Protein AF-A0A3A0B1K0-F1 (afdb_monomer_lite)

pLDDT: mean 90.34, std 10.0, range [43.91, 98.5]

Foldseek 3Di:
DPDQFEEEEEELDACPPPQNVVVVVVCVVRGNYHYQGDNDDDDSVVRCVVSLVVLLVVQVDDGQEYEYEAPCVVVVVSCVVRHPHYYHYHNVDDPLCVCCNVVVVDDPPDPVSVD

Structure (mmCIF, N/CA/C/O backbone):
data_AF-A0A3A0B1K0-F1
#
_entry.id   AF-A0A3A0B1K0-F1
#
loop_
_atom_site.group_PDB
_atom_site.id
_atom_site.type_symbol
_atom_site.label_atom_id
_atom_site.label_alt_id
_atom_site.label_comp_id
_atom_site.label_asym_id
_atom_site.label_entity_id
_atom_site.label_seq_id
_atom_site.pdbx_PDB_ins_code
_atom_site.Cartn_x
_atom_site.Cartn_y
_atom_site.Cartn_z
_atom_site.occupancy
_atom_site.B_iso_or_equiv
_atom_site.auth_seq_id
_atom_site.auth_comp_id
_atom_site.auth_asym_id
_atom_site.auth_atom_id
_atom_site.pdbx_PDB_model_num
ATOM 1 N N . MET A 1 1 ? -25.122 -2.251 16.031 1.00 43.91 1 MET A N 1
ATOM 2 C CA . MET A 1 1 ? -24.565 -1.064 15.346 1.00 43.91 1 MET A CA 1
ATOM 3 C C . MET A 1 1 ? -23.209 -1.468 14.798 1.00 43.91 1 MET A C 1
ATOM 5 O O . MET A 1 1 ? -22.345 -1.799 15.597 1.00 43.91 1 MET A O 1
ATOM 9 N N . ASN A 1 2 ? -23.039 -1.541 13.477 1.00 55.47 2 ASN A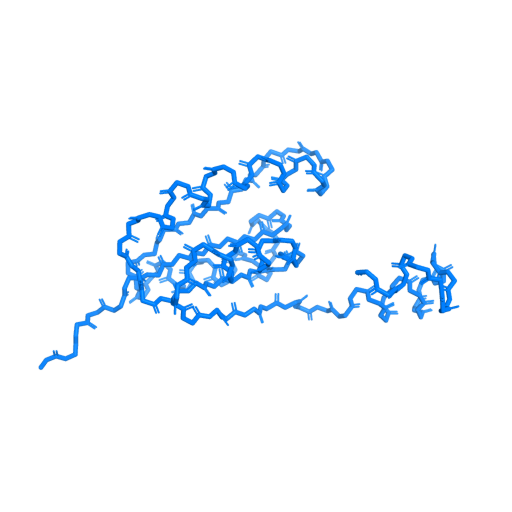 N 1
ATOM 10 C CA . ASN A 1 2 ? -21.719 -1.811 12.901 1.00 55.47 2 ASN A CA 1
ATOM 11 C C . ASN A 1 2 ? -20.862 -0.560 13.119 1.00 55.47 2 ASN A C 1
ATOM 13 O O . ASN A 1 2 ? -21.237 0.519 12.664 1.00 55.47 2 ASN A O 1
ATOM 17 N N . ALA A 1 3 ? -19.776 -0.684 13.883 1.00 85.56 3 ALA A N 1
ATOM 18 C CA . ALA A 1 3 ? -18.837 0.412 14.089 1.00 85.56 3 ALA A CA 1
ATOM 19 C C . ALA A 1 3 ? -18.241 0.849 12.739 1.00 85.56 3 ALA A C 1
ATOM 21 O O . ALA A 1 3 ? -18.016 0.015 11.860 1.00 85.56 3 ALA A O 1
ATOM 22 N N . VAL A 1 4 ? -18.005 2.153 12.563 1.00 91.50 4 VAL A N 1
ATOM 23 C CA . VAL A 1 4 ? -17.321 2.672 11.369 1.00 91.50 4 VAL A CA 1
ATOM 24 C C . VAL A 1 4 ? -15.877 2.150 11.385 1.00 91.50 4 VAL A C 1
ATOM 26 O O . VAL A 1 4 ? -15.189 2.380 12.382 1.00 91.50 4 VAL A O 1
ATOM 29 N N . PRO A 1 5 ? -15.407 1.452 10.334 1.00 95.50 5 PRO A N 1
ATOM 30 C CA . PRO A 1 5 ? -14.090 0.824 10.350 1.00 95.50 5 PRO A CA 1
ATOM 31 C C . PRO A 1 5 ? -12.964 1.862 10.263 1.00 95.50 5 PRO A C 1
ATOM 33 O O . PRO A 1 5 ? -13.025 2.793 9.458 1.00 95.50 5 PRO A O 1
ATOM 36 N N . GLN A 1 6 ? -11.910 1.667 11.057 1.00 97.00 6 GLN A N 1
ATOM 37 C CA . GLN A 1 6 ? -10.671 2.440 11.004 1.00 97.00 6 GLN A CA 1
ATOM 38 C C . GLN A 1 6 ? -9.724 1.842 9.964 1.00 97.00 6 GLN A C 1
ATOM 40 O O . GLN A 1 6 ? -9.305 0.684 10.070 1.00 97.00 6 GLN A O 1
ATOM 45 N N . LEU A 1 7 ? -9.310 2.657 8.998 1.00 98.25 7 LEU A N 1
ATOM 46 C CA . LEU A 1 7 ? -8.482 2.213 7.882 1.00 98.25 7 LEU A CA 1
ATOM 47 C C . LEU A 1 7 ? -7.037 2.703 8.005 1.00 98.25 7 LEU A C 1
ATOM 49 O O . LEU A 1 7 ? -6.756 3.779 8.537 1.00 98.25 7 LEU A O 1
ATOM 53 N N . VAL A 1 8 ? -6.104 1.930 7.453 1.00 98.50 8 VAL A N 1
ATOM 54 C CA . VAL A 1 8 ? -4.718 2.359 7.217 1.00 98.50 8 VAL A CA 1
ATOM 55 C C . VAL A 1 8 ? -4.451 2.292 5.723 1.00 98.50 8 VAL A C 1
ATOM 57 O O . VAL A 1 8 ? -4.567 1.222 5.136 1.00 98.50 8 VAL A O 1
ATOM 60 N N . PHE A 1 9 ? -4.057 3.407 5.112 1.00 98.38 9 PHE A N 1
ATOM 61 C CA . PHE A 1 9 ? -3.635 3.438 3.712 1.00 98.38 9 PHE A CA 1
ATOM 62 C C . PHE A 1 9 ? -2.130 3.691 3.607 1.00 98.38 9 PHE A C 1
ATOM 64 O O . PHE A 1 9 ? -1.594 4.592 4.253 1.00 98.38 9 PHE A O 1
ATOM 71 N N . VAL A 1 10 ? -1.440 2.920 2.768 1.00 98.06 10 VAL A N 1
ATOM 72 C CA . VAL A 1 10 ? -0.010 3.092 2.475 1.00 98.06 10 VAL A CA 1
ATOM 73 C C . VAL A 1 10 ? 0.256 2.783 1.0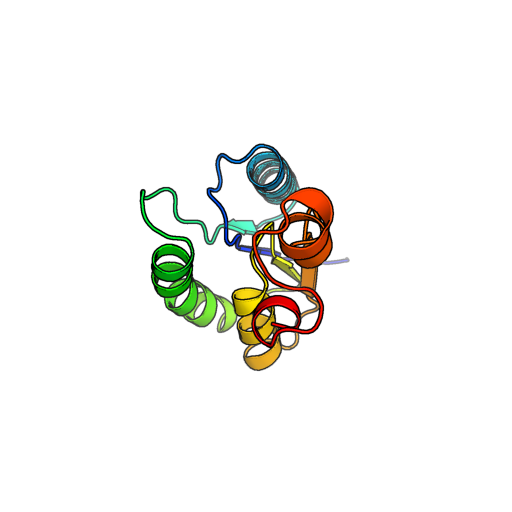01 1.00 98.06 10 VAL A C 1
ATOM 75 O O . VAL A 1 10 ? -0.307 1.839 0.458 1.00 98.06 10 VAL A O 1
ATOM 78 N N . CYS A 1 11 ? 1.116 3.542 0.322 1.00 95.38 11 CYS A N 1
ATOM 79 C CA . CYS A 1 11 ? 1.448 3.299 -1.087 1.00 95.38 11 CYS A CA 1
ATOM 80 C C . CYS A 1 11 ? 2.957 3.366 -1.343 1.00 95.38 11 CYS A C 1
ATOM 82 O O . CYS A 1 11 ? 3.674 4.131 -0.700 1.00 95.38 11 CYS A O 1
ATOM 84 N N . GLY A 1 12 ? 3.444 2.544 -2.277 1.00 89.88 12 GLY A N 1
ATOM 85 C CA . GLY A 1 12 ? 4.863 2.494 -2.640 1.00 89.88 12 GLY A CA 1
ATOM 86 C C . GLY A 1 12 ? 5.277 3.579 -3.634 1.00 89.88 12 GLY A C 1
ATOM 87 O O . GLY A 1 12 ? 6.404 4.061 -3.574 1.00 89.88 12 GLY A O 1
ATOM 88 N N . ARG A 1 13 ? 4.386 3.999 -4.539 1.00 87.62 13 ARG A N 1
ATOM 89 C CA . ARG A 1 13 ? 4.596 5.186 -5.394 1.00 87.62 13 ARG A CA 1
ATOM 90 C C . ARG A 1 13 ? 4.181 6.474 -4.696 1.00 87.62 13 ARG A C 1
ATOM 92 O O . ARG A 1 13 ? 3.638 6.463 -3.595 1.00 87.62 13 ARG A O 1
ATOM 99 N N . GLU A 1 14 ? 4.473 7.588 -5.355 1.00 89.12 14 GLU A N 1
ATOM 100 C CA . GLU A 1 14 ? 4.060 8.925 -4.952 1.00 89.12 14 GLU A CA 1
ATOM 101 C C . GLU A 1 14 ? 2.549 8.958 -4.668 1.00 89.12 14 GLU A C 1
ATOM 103 O O . GLU A 1 14 ? 1.772 8.359 -5.425 1.00 89.12 14 GLU A O 1
ATOM 108 N N . PRO A 1 15 ? 2.117 9.656 -3.605 1.00 88.75 15 PRO A N 1
ATOM 109 C CA . PRO A 1 15 ? 0.699 9.808 -3.302 1.00 88.75 15 PRO A CA 1
ATOM 110 C C . PRO A 1 15 ? -0.042 10.568 -4.400 1.00 88.75 15 PRO A C 1
ATOM 112 O O . PRO A 1 15 ? -1.207 10.279 -4.634 1.00 88.75 15 PRO A O 1
ATOM 115 N N . ASP A 1 16 ? 0.644 11.464 -5.114 1.00 89.50 16 ASP A N 1
ATOM 116 C CA . ASP A 1 16 ? 0.063 12.283 -6.185 1.00 89.50 16 ASP A CA 1
ATOM 117 C C . ASP A 1 16 ? -0.114 11.508 -7.501 1.00 89.50 16 ASP A C 1
ATOM 119 O O . ASP A 1 16 ? -0.693 12.017 -8.459 1.00 89.50 16 ASP A O 1
ATOM 123 N N . TYR A 1 17 ? 0.370 10.260 -7.572 1.00 90.12 17 TYR A N 1
ATOM 124 C CA . TYR A 1 17 ? 0.050 9.388 -8.695 1.00 90.12 17 TYR A CA 1
ATOM 125 C C . TYR A 1 17 ? -1.463 9.165 -8.729 1.00 90.12 17 TYR A C 1
ATOM 127 O O . TYR A 1 17 ? -2.030 8.736 -7.726 1.00 90.12 17 TYR A O 1
ATOM 135 N N . VAL A 1 18 ? -2.109 9.419 -9.874 1.00 91.75 18 VAL A N 1
ATOM 136 C CA . VAL A 1 18 ? -3.580 9.502 -10.002 1.00 91.75 18 VAL A CA 1
ATOM 137 C C . VAL A 1 18 ? -4.308 8.353 -9.297 1.00 91.75 18 VAL A C 1
ATOM 139 O O . VAL A 1 18 ? -5.263 8.589 -8.560 1.00 91.75 18 VAL A O 1
ATOM 142 N N . ARG A 1 19 ? -3.819 7.115 -9.449 1.00 92.69 19 ARG A N 1
ATOM 143 C CA . ARG A 1 19 ? -4.406 5.935 -8.799 1.00 92.69 19 ARG A CA 1
ATOM 144 C C . ARG A 1 19 ? -4.324 5.984 -7.267 1.00 92.69 19 ARG A C 1
ATOM 146 O O . ARG A 1 19 ? -5.323 5.737 -6.598 1.00 92.69 19 ARG A O 1
ATOM 153 N N . ASN A 1 20 ? -3.161 6.334 -6.715 1.00 94.44 20 ASN A N 1
ATOM 154 C CA . ASN A 1 20 ? -2.968 6.449 -5.267 1.00 94.44 20 ASN A CA 1
ATOM 155 C C . ASN A 1 20 ? -3.761 7.628 -4.696 1.00 94.44 20 ASN A C 1
ATOM 157 O O . ASN A 1 20 ? -4.403 7.475 -3.659 1.00 94.44 20 ASN A O 1
ATOM 161 N N . ALA A 1 21 ? -3.745 8.773 -5.384 1.00 95.00 21 ALA A N 1
ATOM 162 C CA . ALA A 1 21 ? -4.446 9.983 -4.972 1.00 95.00 21 ALA A CA 1
ATOM 163 C C . ALA A 1 21 ? -5.957 9.747 -4.885 1.00 95.00 21 ALA A C 1
ATOM 165 O O . ALA A 1 21 ? -6.585 10.123 -3.895 1.00 95.00 21 ALA A O 1
ATOM 166 N N . MET A 1 22 ? -6.526 9.083 -5.897 1.00 96.12 22 MET A N 1
ATOM 167 C CA . MET A 1 22 ? -7.938 8.713 -5.918 1.00 96.12 22 MET A CA 1
ATOM 168 C C . MET A 1 22 ? -8.292 7.843 -4.707 1.00 96.12 22 MET A C 1
ATOM 170 O O . MET A 1 22 ? -9.182 8.209 -3.946 1.00 96.12 22 MET A O 1
ATOM 174 N N . ILE A 1 23 ? -7.575 6.734 -4.490 1.00 96.19 23 ILE A N 1
ATOM 175 C CA . ILE A 1 23 ? -7.870 5.806 -3.388 1.00 96.19 23 ILE A CA 1
ATOM 176 C C . ILE A 1 23 ? -7.719 6.503 -2.035 1.00 96.19 23 ILE A C 1
ATOM 178 O O . ILE A 1 23 ? -8.632 6.448 -1.217 1.00 96.19 23 ILE A O 1
ATOM 182 N N . ALA A 1 24 ? -6.602 7.199 -1.808 1.00 96.62 24 ALA A N 1
ATOM 183 C CA . ALA A 1 24 ? -6.349 7.904 -0.555 1.00 96.62 24 ALA A CA 1
ATOM 184 C C . ALA A 1 24 ? -7.462 8.911 -0.236 1.00 96.62 24 ALA A C 1
ATOM 186 O O . ALA A 1 24 ? -7.956 8.952 0.891 1.00 96.62 24 ALA A O 1
ATOM 187 N N . ARG A 1 25 ? -7.882 9.694 -1.239 1.00 97.06 25 ARG A N 1
ATOM 188 C CA . ARG A 1 25 ? -8.944 10.692 -1.095 1.00 97.06 25 ARG A CA 1
ATOM 189 C C . ARG A 1 25 ? -10.290 10.041 -0.802 1.00 97.06 25 ARG A C 1
ATOM 191 O O . ARG A 1 25 ? -10.948 10.457 0.144 1.00 97.06 25 ARG A O 1
ATOM 198 N N . THR A 1 26 ? -10.682 9.023 -1.565 1.00 97.12 26 THR A N 1
ATOM 199 C CA . THR A 1 26 ? -11.959 8.327 -1.360 1.00 97.12 26 THR A CA 1
ATOM 200 C C . THR A 1 26 ? -12.024 7.686 0.025 1.00 97.12 26 THR A C 1
ATOM 202 O O . THR A 1 26 ? -13.011 7.863 0.731 1.00 97.12 26 THR A O 1
ATOM 205 N N . LEU A 1 27 ? -10.965 7.000 0.465 1.00 97.06 27 LEU A N 1
ATOM 206 C CA . LEU A 1 27 ? -10.941 6.392 1.797 1.00 97.06 27 LEU A CA 1
ATOM 207 C C . LEU A 1 27 ? -11.049 7.447 2.899 1.00 97.06 27 LEU A C 1
ATOM 209 O O . LEU A 1 27 ? -11.910 7.325 3.763 1.00 97.06 27 LEU A O 1
ATOM 213 N N . ALA A 1 28 ? -10.245 8.513 2.834 1.00 96.81 28 ALA A N 1
ATOM 214 C CA . ALA A 1 28 ? -10.261 9.578 3.835 1.00 96.81 28 ALA A CA 1
ATOM 215 C C . ALA A 1 28 ? -11.586 10.365 3.881 1.00 96.81 28 ALA A C 1
ATOM 217 O O . ALA A 1 28 ? -11.917 10.936 4.916 1.00 96.81 28 ALA A O 1
ATOM 218 N N . GLN A 1 29 ? -12.340 10.408 2.777 1.00 97.44 29 GLN A N 1
ATOM 219 C CA . GLN A 1 29 ? -13.651 11.061 2.717 1.00 97.44 29 GLN A CA 1
ATOM 220 C C . GLN A 1 29 ? -14.771 10.236 3.362 1.00 97.44 29 GLN A C 1
ATOM 222 O O . GLN A 1 29 ? -15.721 10.820 3.878 1.00 97.44 29 GLN A O 1
ATOM 227 N N . HIS A 1 30 ? -14.682 8.904 3.325 1.00 96.94 30 HIS A N 1
ATOM 228 C CA . HIS A 1 30 ? -15.767 8.018 3.764 1.00 96.94 30 HIS A CA 1
ATOM 229 C C . HIS A 1 30 ? -15.472 7.269 5.067 1.00 96.94 30 HIS A C 1
ATOM 231 O O . HIS A 1 30 ? -16.403 6.823 5.735 1.00 96.94 30 HIS A O 1
ATOM 237 N N . TYR A 1 31 ? -14.199 7.144 5.442 1.00 97.38 31 TYR A N 1
ATOM 238 C CA . TYR A 1 31 ? -13.761 6.390 6.609 1.00 97.38 31 TYR A CA 1
ATOM 239 C C . TYR A 1 31 ? -12.631 7.118 7.339 1.00 97.38 31 TYR A C 1
ATOM 241 O O . TYR A 1 31 ? -11.759 7.718 6.697 1.00 97.38 31 TYR A O 1
ATOM 249 N N . PRO A 1 32 ? -12.565 7.021 8.676 1.00 97.12 32 PRO A N 1
ATOM 250 C CA . PRO A 1 32 ? -11.405 7.493 9.405 1.00 97.12 32 PRO A CA 1
ATOM 251 C C . PRO A 1 32 ? -10.181 6.662 8.985 1.00 97.12 32 PRO A C 1
ATOM 253 O O . PRO A 1 32 ? -10.083 5.457 9.221 1.00 97.12 32 PRO A O 1
ATOM 256 N N . THR A 1 33 ? -9.269 7.327 8.275 1.00 98.25 33 THR A N 1
ATOM 257 C CA . THR A 1 33 ? -8.174 6.687 7.542 1.00 98.25 33 THR A CA 1
ATOM 258 C C . THR A 1 33 ? -6.843 7.327 7.910 1.00 98.25 33 THR A C 1
ATOM 260 O O . THR A 1 33 ? -6.642 8.526 7.729 1.00 98.25 33 THR A O 1
ATOM 263 N N . ASP A 1 34 ? -5.893 6.515 8.365 1.00 98.12 34 ASP A N 1
ATOM 264 C CA . ASP A 1 34 ? -4.513 6.941 8.569 1.00 98.12 34 ASP A CA 1
ATOM 265 C C . ASP A 1 34 ? -3.719 6.829 7.263 1.00 98.12 34 ASP A C 1
ATOM 267 O O . ASP A 1 34 ? -3.420 5.730 6.787 1.00 98.12 34 ASP A O 1
ATOM 271 N N . LEU A 1 35 ? -3.355 7.978 6.688 1.00 97.94 35 LEU A N 1
ATOM 272 C CA . LEU A 1 35 ? -2.581 8.058 5.449 1.00 97.94 35 LEU A CA 1
ATOM 273 C C . LEU A 1 35 ? -1.073 7.999 5.736 1.00 97.94 35 LEU A C 1
ATOM 275 O O . LEU A 1 35 ? -0.454 8.957 6.207 1.00 97.94 35 LEU A O 1
ATOM 279 N N . ILE A 1 36 ? -0.446 6.874 5.403 1.00 97.62 36 ILE A N 1
ATOM 280 C CA . ILE A 1 36 ? 0.999 6.667 5.505 1.00 97.62 36 ILE A CA 1
ATOM 281 C C . ILE A 1 36 ? 1.608 6.835 4.117 1.00 97.62 36 ILE A C 1
ATOM 283 O O . ILE A 1 36 ? 1.875 5.875 3.399 1.00 97.62 36 ILE A O 1
ATOM 287 N N . VAL A 1 37 ? 1.829 8.089 3.736 1.00 95.94 37 VAL A N 1
ATOM 288 C CA . VAL A 1 37 ? 2.383 8.451 2.428 1.00 95.94 37 VAL A CA 1
ATOM 289 C C . VAL A 1 37 ? 3.685 9.233 2.569 1.00 95.94 37 VAL A C 1
ATOM 291 O O . VAL A 1 37 ? 3.974 9.834 3.610 1.00 95.94 37 VAL A O 1
ATOM 294 N N . ASP A 1 38 ? 4.499 9.214 1.522 1.00 94.25 38 ASP A N 1
ATOM 295 C CA . ASP A 1 38 ? 5.715 10.012 1.410 1.00 94.25 38 ASP A CA 1
ATOM 296 C C . ASP A 1 38 ? 5.681 10.711 0.053 1.00 94.25 38 ASP A C 1
ATOM 298 O O . ASP A 1 38 ? 5.586 10.020 -0.955 1.00 94.25 38 ASP A O 1
ATOM 302 N N . SER A 1 39 ? 5.754 12.043 0.020 1.00 91.56 39 SER A N 1
ATOM 303 C CA . SER A 1 39 ? 5.789 12.845 -1.219 1.00 91.56 39 SER A CA 1
ATOM 304 C C . SER A 1 39 ? 7.205 13.290 -1.597 1.00 91.56 39 SER A C 1
ATOM 306 O O . SER A 1 39 ? 7.407 13.943 -2.617 1.00 91.56 39 SER A O 1
ATOM 308 N N . ARG A 1 40 ? 8.224 12.941 -0.800 1.00 90.62 40 ARG A N 1
ATOM 309 C CA . ARG A 1 40 ? 9.611 13.329 -1.087 1.00 90.62 40 ARG A CA 1
ATOM 310 C C . ARG A 1 40 ? 10.092 12.674 -2.381 1.00 90.62 40 ARG A C 1
ATOM 312 O O . ARG A 1 40 ? 9.703 11.550 -2.707 1.00 90.62 40 ARG A O 1
ATOM 319 N N . ARG A 1 41 ? 10.979 13.363 -3.100 1.00 85.75 41 ARG A N 1
ATOM 320 C CA . ARG A 1 41 ? 11.701 12.790 -4.244 1.00 85.75 41 ARG A CA 1
ATOM 321 C C . ARG A 1 41 ? 12.680 11.711 -3.761 1.00 85.75 41 ARG A C 1
ATOM 323 O O . ARG A 1 41 ? 13.180 11.772 -2.633 1.00 85.75 41 ARG A O 1
ATOM 330 N N . GLY A 1 42 ? 12.938 10.722 -4.610 1.00 85.88 42 GLY A N 1
ATOM 331 C CA . GLY A 1 42 ? 13.865 9.627 -4.329 1.00 85.88 42 GLY A CA 1
ATOM 332 C C . GLY A 1 42 ? 13.496 8.344 -5.068 1.00 85.88 42 GLY A C 1
ATOM 333 O O . GLY A 1 42 ? 12.457 8.271 -5.721 1.00 85.88 42 GLY A O 1
ATOM 334 N N . SER A 1 43 ? 14.354 7.331 -4.950 1.00 90.19 43 SER A N 1
ATOM 335 C CA . SER A 1 43 ? 14.075 5.996 -5.479 1.00 90.19 43 SER A CA 1
ATOM 336 C C . SER A 1 43 ? 12.942 5.310 -4.707 1.00 90.19 43 SER A C 1
ATOM 338 O O . SER A 1 43 ? 12.680 5.627 -3.541 1.00 90.19 43 SER A O 1
ATOM 340 N N . LEU A 1 44 ? 12.298 4.324 -5.344 1.00 89.12 44 LEU A N 1
ATOM 341 C CA . LEU A 1 44 ? 11.271 3.489 -4.711 1.00 89.12 44 LEU A CA 1
ATOM 342 C C . LEU A 1 44 ? 11.790 2.867 -3.406 1.00 89.12 44 LEU A C 1
ATOM 344 O O . LEU A 1 44 ? 11.129 2.959 -2.376 1.00 89.12 44 LEU A O 1
ATOM 348 N N . SER A 1 45 ? 13.009 2.326 -3.415 1.00 91.19 45 SER A N 1
ATOM 349 C CA . SER A 1 45 ? 13.635 1.702 -2.245 1.00 91.19 45 SER A CA 1
ATOM 350 C C . SER A 1 45 ? 13.782 2.674 -1.072 1.00 91.19 45 SER A C 1
ATOM 352 O O . SER A 1 45 ? 13.458 2.331 0.064 1.00 91.19 45 SER A O 1
ATOM 354 N N . LEU A 1 46 ? 14.207 3.915 -1.337 1.00 93.06 46 LEU A N 1
ATOM 355 C CA . LEU A 1 46 ? 14.346 4.938 -0.300 1.00 93.06 46 LEU A CA 1
ATOM 356 C C . LEU A 1 46 ? 12.985 5.360 0.264 1.00 93.06 46 LEU A C 1
ATOM 358 O O . LEU A 1 46 ? 12.852 5.587 1.469 1.00 93.06 46 LEU A O 1
ATOM 362 N N . ARG A 1 47 ? 11.962 5.442 -0.593 1.00 93.62 47 ARG A N 1
ATOM 363 C CA . ARG A 1 47 ? 10.589 5.724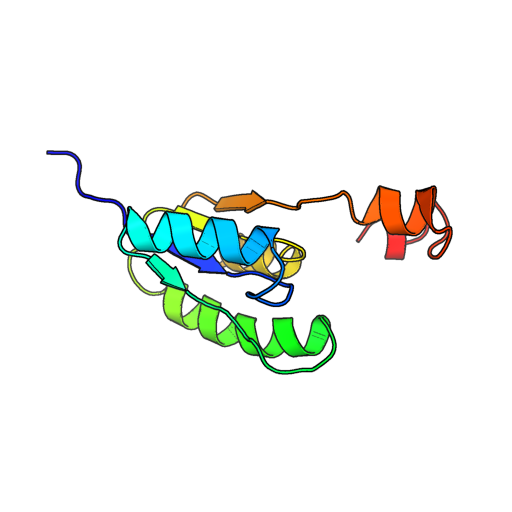 -0.163 1.00 93.62 47 ARG A CA 1
ATOM 364 C C . ARG A 1 47 ? 10.064 4.607 0.739 1.00 93.62 47 ARG A C 1
ATOM 366 O O . ARG A 1 47 ? 9.591 4.885 1.838 1.00 93.62 47 ARG A O 1
ATOM 373 N N . LEU A 1 48 ? 10.228 3.350 0.331 1.00 94.69 48 LEU A N 1
ATOM 374 C CA . LEU A 1 48 ? 9.840 2.182 1.123 1.00 94.69 48 LEU A CA 1
ATOM 375 C C . LEU A 1 48 ? 10.556 2.145 2.480 1.00 94.69 48 LEU A C 1
ATOM 377 O O . LEU A 1 48 ? 9.902 1.943 3.502 1.00 94.69 48 LEU A O 1
ATOM 381 N N . ALA A 1 49 ? 11.860 2.436 2.517 1.00 94.94 49 ALA A N 1
ATOM 382 C CA . ALA A 1 49 ? 12.634 2.503 3.758 1.00 94.94 49 ALA A CA 1
ATOM 383 C C . ALA A 1 49 ? 12.105 3.571 4.734 1.00 94.94 49 ALA A C 1
ATOM 385 O O . ALA A 1 49 ? 12.121 3.374 5.947 1.00 94.94 49 ALA A O 1
ATOM 386 N N . ARG A 1 50 ? 11.588 4.694 4.222 1.00 95.81 50 ARG A N 1
ATOM 387 C CA . ARG A 1 50 ? 10.974 5.761 5.033 1.00 95.81 50 ARG A CA 1
ATOM 388 C C . ARG A 1 50 ? 9.550 5.424 5.479 1.00 95.81 50 ARG A C 1
ATOM 390 O O . ARG A 1 50 ? 9.130 5.850 6.558 1.00 95.81 50 ARG A O 1
ATOM 397 N N . LEU A 1 51 ? 8.801 4.688 4.660 1.00 96.94 51 LEU A N 1
ATOM 398 C CA . LEU A 1 51 ? 7.424 4.279 4.945 1.00 96.94 51 LEU A CA 1
ATOM 399 C C . LEU A 1 51 ? 7.357 3.130 5.953 1.00 96.94 51 LEU A C 1
ATOM 401 O O . LEU A 1 51 ? 6.537 3.183 6.867 1.00 96.94 51 LEU A O 1
ATOM 405 N N . ALA A 1 52 ? 8.244 2.140 5.844 1.00 97.19 52 ALA A N 1
ATOM 406 C CA . ALA A 1 52 ? 8.267 0.954 6.699 1.00 97.19 52 ALA A CA 1
ATOM 407 C C . ALA A 1 52 ? 8.191 1.264 8.212 1.00 97.19 52 ALA A C 1
ATOM 409 O O . ALA A 1 52 ? 7.266 0.778 8.864 1.00 97.19 52 ALA A O 1
ATOM 410 N N . PRO A 1 53 ? 9.047 2.120 8.810 1.00 97.81 53 PRO A N 1
ATOM 411 C CA . PRO A 1 53 ? 8.972 2.405 10.245 1.00 97.81 53 PRO A CA 1
ATOM 412 C C . PRO A 1 53 ? 7.726 3.208 10.644 1.00 97.81 53 PRO A C 1
ATOM 414 O O . PRO A 1 53 ? 7.341 3.199 11.815 1.00 97.81 53 PRO A O 1
ATOM 417 N N . ARG A 1 54 ? 7.094 3.937 9.714 1.00 97.94 54 ARG A N 1
ATOM 418 C CA . ARG A 1 54 ? 5.826 4.645 9.964 1.00 97.94 54 ARG A CA 1
ATOM 419 C C . ARG A 1 54 ? 4.659 3.661 9.951 1.00 97.94 54 ARG A C 1
ATOM 421 O O . ARG A 1 54 ? 3.847 3.692 10.872 1.00 97.94 54 ARG A O 1
ATOM 428 N N . LEU A 1 55 ? 4.645 2.747 8.979 1.00 98.00 55 LEU A N 1
ATOM 429 C CA . LEU A 1 55 ? 3.691 1.645 8.902 1.00 98.00 55 LEU A CA 1
ATOM 430 C C . LEU A 1 55 ? 3.763 0.778 10.160 1.00 98.00 55 LEU A C 1
ATOM 432 O O . LEU A 1 55 ? 2.768 0.659 10.863 1.00 98.00 55 LEU A O 1
ATOM 436 N N . LEU A 1 56 ? 4.947 0.278 10.522 1.00 97.81 56 LEU A N 1
ATOM 437 C CA . LEU A 1 56 ? 5.130 -0.560 11.712 1.00 97.81 56 LEU A CA 1
ATOM 438 C C . LEU A 1 56 ? 4.647 0.118 12.998 1.00 97.81 56 LEU A C 1
ATOM 440 O O . LEU A 1 56 ? 4.020 -0.522 13.837 1.00 97.81 56 LEU A O 1
ATOM 444 N N . ARG A 1 57 ? 4.904 1.423 13.154 1.00 97.75 57 ARG A N 1
ATOM 445 C CA . ARG A 1 57 ? 4.392 2.186 14.299 1.00 97.75 57 ARG A CA 1
ATOM 446 C C . ARG A 1 57 ? 2.869 2.270 14.295 1.00 97.75 57 ARG A C 1
ATOM 448 O O . ARG A 1 57 ? 2.268 2.131 15.356 1.00 97.75 57 ARG A O 1
ATOM 455 N N . ARG A 1 58 ? 2.243 2.472 13.133 1.00 97.50 58 ARG A N 1
ATOM 456 C CA . ARG A 1 58 ? 0.783 2.578 13.039 1.00 97.50 58 ARG A CA 1
ATOM 457 C C . ARG A 1 58 ? 0.074 1.238 13.227 1.00 97.50 58 ARG A C 1
ATOM 459 O O . ARG A 1 58 ? -0.978 1.222 13.863 1.00 97.50 58 ARG A O 1
ATOM 466 N N . LEU A 1 59 ? 0.647 0.132 12.752 1.00 96.75 59 LEU A N 1
ATOM 467 C CA . LEU A 1 59 ? 0.060 -1.210 12.887 1.00 96.75 59 LEU A CA 1
ATOM 468 C C . LEU A 1 59 ? -0.065 -1.680 14.346 1.00 96.75 59 LEU A C 1
ATOM 470 O O . LEU A 1 59 ? -0.845 -2.578 14.631 1.00 96.75 59 LEU A O 1
ATOM 474 N N . ARG A 1 60 ? 0.649 -1.047 15.287 1.00 96.38 60 ARG A N 1
ATOM 475 C CA . ARG A 1 60 ? 0.509 -1.311 16.732 1.00 96.38 60 ARG A CA 1
ATOM 476 C C . ARG A 1 60 ? -0.793 -0.786 17.340 1.00 96.38 60 ARG A C 1
ATOM 478 O O . ARG A 1 60 ? -1.111 -1.135 18.470 1.00 96.38 60 ARG A O 1
ATOM 485 N N . ARG A 1 61 ? -1.515 0.091 16.639 1.00 95.81 61 ARG A N 1
ATOM 486 C CA . ARG A 1 61 ? -2.805 0.645 17.079 1.00 95.81 61 ARG A CA 1
ATOM 487 C C . ARG A 1 61 ? -3.936 -0.107 16.379 1.00 95.81 61 ARG A C 1
ATOM 489 O O . ARG A 1 61 ? -3.730 -0.585 15.266 1.00 95.81 61 ARG A O 1
ATOM 496 N N . ALA A 1 62 ? -5.124 -0.160 16.978 1.00 94.75 62 ALA A N 1
ATOM 497 C CA . ALA A 1 62 ? -6.292 -0.803 16.372 1.00 94.75 62 ALA A CA 1
ATOM 498 C C . ALA A 1 62 ? -6.597 -0.254 14.961 1.00 94.75 62 ALA A C 1
ATOM 500 O O . ALA A 1 62 ? -6.374 0.929 14.667 1.00 94.75 62 ALA A O 1
ATOM 501 N N . HIS A 1 63 ? -7.009 -1.151 14.074 1.00 96.94 63 HIS A N 1
ATOM 502 C CA . HIS A 1 63 ? -7.431 -0.884 12.702 1.00 96.94 63 HIS A CA 1
ATOM 503 C C . HIS A 1 63 ? -8.141 -2.127 12.161 1.00 96.94 63 HIS A C 1
ATOM 505 O O . HIS A 1 63 ? -7.808 -3.246 12.553 1.00 96.94 63 HIS A O 1
ATOM 511 N N . ASP A 1 64 ? -9.079 -1.918 11.248 1.00 97.44 64 ASP A N 1
ATOM 512 C CA . ASP A 1 64 ? -9.960 -2.969 10.737 1.00 97.44 64 ASP A CA 1
ATOM 513 C C . ASP A 1 64 ? -9.545 -3.446 9.342 1.00 97.44 64 ASP A C 1
ATOM 515 O O . ASP A 1 64 ? -9.824 -4.580 8.962 1.00 97.44 64 ASP A O 1
ATOM 519 N N . LEU A 1 65 ? -8.847 -2.601 8.577 1.00 97.81 65 LEU A N 1
ATOM 520 C CA . LEU A 1 65 ? -8.390 -2.914 7.224 1.00 97.81 65 LEU A CA 1
ATOM 521 C C . LEU A 1 65 ? -7.131 -2.117 6.873 1.00 97.81 65 LEU A C 1
ATOM 523 O O . LEU A 1 65 ? -6.996 -0.934 7.202 1.00 97.81 65 LEU A O 1
ATOM 527 N N . ILE A 1 66 ? -6.219 -2.773 6.157 1.00 98.50 66 ILE A N 1
ATOM 528 C CA . ILE A 1 66 ? -5.034 -2.148 5.572 1.00 98.50 66 ILE A CA 1
ATOM 529 C C . ILE A 1 66 ? -5.212 -2.114 4.059 1.00 98.50 66 ILE A C 1
ATOM 531 O O . ILE A 1 66 ? -5.347 -3.157 3.424 1.00 98.50 66 ILE A O 1
ATOM 535 N N . VAL A 1 67 ? -5.170 -0.925 3.472 1.00 98.25 67 VAL A N 1
ATOM 536 C CA . VAL A 1 67 ? -5.190 -0.733 2.024 1.00 98.25 67 VAL A CA 1
ATOM 537 C C . VAL A 1 67 ? -3.785 -0.376 1.555 1.00 98.25 67 VAL A C 1
ATOM 539 O O . VAL A 1 67 ? -3.191 0.609 1.997 1.00 98.25 67 VAL A O 1
ATOM 542 N N . VAL A 1 68 ? -3.242 -1.190 0.657 1.00 98.06 68 VAL A N 1
ATOM 543 C CA . VAL A 1 68 ? -1.907 -1.009 0.097 1.00 98.06 68 VAL A CA 1
ATOM 544 C C . VAL A 1 68 ? -2.033 -0.631 -1.375 1.00 98.06 68 VAL A C 1
ATOM 546 O O . VAL A 1 68 ? -2.539 -1.411 -2.175 1.00 98.06 68 VAL A O 1
ATOM 549 N N . GLY A 1 69 ? -1.590 0.573 -1.725 1.00 95.19 69 GLY A N 1
ATOM 550 C CA . GLY A 1 69 ? -1.625 1.093 -3.092 1.00 95.19 69 GLY A CA 1
ATOM 551 C C . GLY A 1 69 ? -0.432 0.668 -3.952 1.00 95.19 69 GLY A C 1
ATOM 552 O O . GLY A 1 69 ? 0.426 -0.128 -3.551 1.00 95.19 69 GLY A O 1
ATOM 553 N N . PHE A 1 70 ? -0.340 1.282 -5.131 1.00 93.75 70 PHE A N 1
ATOM 554 C CA . PHE A 1 70 ? 0.581 0.902 -6.199 1.00 93.75 70 PHE A CA 1
ATOM 555 C C . PHE A 1 70 ? 2.053 0.811 -5.747 1.00 93.75 70 PHE A C 1
ATOM 557 O O . PHE A 1 70 ? 2.548 1.669 -5.004 1.00 93.75 70 PHE A O 1
ATOM 564 N N . TYR A 1 71 ? 2.755 -0.231 -6.221 1.00 89.75 71 TYR A N 1
ATOM 565 C CA . TYR A 1 71 ? 4.128 -0.624 -5.851 1.00 89.75 71 TYR A CA 1
ATOM 566 C C . TYR A 1 71 ? 4.349 -0.878 -4.350 1.00 89.75 71 TYR A C 1
ATOM 568 O O . TYR A 1 71 ? 5.472 -0.815 -3.850 1.00 89.75 71 TYR A O 1
ATOM 576 N N . GLY A 1 72 ? 3.293 -1.198 -3.608 1.00 91.25 72 GLY A N 1
ATOM 577 C CA . GLY A 1 72 ? 3.385 -1.513 -2.187 1.00 91.25 72 GLY A CA 1
ATOM 578 C C . GLY A 1 72 ? 3.794 -2.951 -1.844 1.00 91.25 72 GLY A C 1
ATOM 579 O O . GLY A 1 72 ? 3.661 -3.312 -0.682 1.00 91.25 72 GLY A O 1
ATOM 580 N N . HIS A 1 73 ? 4.292 -3.779 -2.776 1.00 93.00 73 HIS A N 1
ATOM 581 C CA . HIS A 1 73 ? 4.565 -5.210 -2.521 1.00 93.00 73 HIS A CA 1
ATOM 582 C C . HIS A 1 73 ? 5.379 -5.479 -1.234 1.00 93.00 73 HIS A C 1
ATOM 584 O O . HIS A 1 73 ? 4.917 -6.260 -0.399 1.00 93.00 73 HIS A O 1
ATOM 590 N N . PRO A 1 74 ? 6.509 -4.789 -0.955 1.00 94.44 74 PRO A N 1
ATOM 591 C CA . PRO A 1 74 ? 7.238 -5.010 0.300 1.00 94.44 74 PRO A CA 1
ATOM 592 C C . PRO A 1 74 ? 6.447 -4.572 1.543 1.00 94.44 74 PRO A C 1
ATOM 594 O O . PRO A 1 74 ? 6.599 -5.142 2.623 1.00 94.44 74 PRO A O 1
ATOM 597 N N . LEU A 1 75 ? 5.566 -3.578 1.398 1.00 96.44 75 LEU A N 1
ATOM 598 C CA . LEU A 1 75 ? 4.682 -3.111 2.466 1.00 96.44 75 LEU A CA 1
ATOM 599 C C . LEU A 1 75 ? 3.568 -4.122 2.758 1.00 96.44 75 LEU A C 1
ATOM 601 O O . LEU A 1 75 ? 3.187 -4.243 3.917 1.00 96.44 75 LEU A O 1
ATOM 605 N N . VAL A 1 76 ? 3.096 -4.882 1.759 1.00 96.75 76 VAL A N 1
ATOM 606 C CA . VAL A 1 76 ? 2.161 -6.005 1.963 1.00 96.75 76 VAL A CA 1
ATOM 607 C C . VAL A 1 76 ? 2.796 -7.068 2.855 1.00 96.75 76 VAL A C 1
ATOM 609 O O . VAL A 1 76 ? 2.166 -7.520 3.809 1.00 96.75 76 VAL A O 1
ATOM 612 N N . LEU A 1 77 ? 4.057 -7.435 2.597 1.00 96.06 77 LEU A N 1
ATOM 613 C CA . LEU A 1 77 ? 4.777 -8.415 3.417 1.00 96.06 77 LEU A CA 1
ATOM 614 C C . LEU A 1 77 ? 4.922 -7.937 4.868 1.00 96.06 77 LEU A C 1
ATOM 616 O O . LEU A 1 77 ? 4.669 -8.700 5.800 1.00 96.06 77 LEU A O 1
ATOM 620 N N . LEU A 1 78 ? 5.267 -6.660 5.065 1.00 96.31 78 LEU A N 1
ATOM 621 C CA . LEU A 1 78 ? 5.324 -6.052 6.396 1.00 96.31 78 LEU A CA 1
ATOM 622 C C . LEU A 1 78 ? 3.945 -6.028 7.070 1.00 96.31 78 LEU A C 1
ATOM 624 O O . LEU A 1 78 ? 3.816 -6.465 8.211 1.00 96.31 78 LEU A O 1
ATOM 628 N N . ALA A 1 79 ? 2.904 -5.572 6.374 1.00 96.94 79 ALA A N 1
ATOM 629 C CA . ALA A 1 79 ? 1.541 -5.538 6.897 1.00 96.94 79 ALA A CA 1
ATOM 630 C C . ALA A 1 79 ? 1.069 -6.931 7.334 1.00 96.94 79 ALA A C 1
ATOM 632 O O . ALA A 1 79 ? 0.605 -7.093 8.459 1.00 96.94 79 ALA A O 1
ATOM 633 N N . ARG A 1 80 ? 1.294 -7.952 6.500 1.00 96.81 80 ARG A N 1
ATOM 634 C CA . ARG A 1 80 ? 0.929 -9.347 6.781 1.00 96.81 80 ARG A CA 1
ATOM 635 C C . ARG A 1 80 ? 1.703 -9.935 7.960 1.00 96.81 80 ARG A C 1
ATOM 637 O O . ARG A 1 80 ? 1.189 -10.794 8.667 1.00 96.81 80 ARG A O 1
ATOM 644 N N . ARG A 1 81 ? 2.947 -9.498 8.177 1.00 97.12 81 ARG A N 1
ATOM 645 C CA . ARG A 1 81 ? 3.794 -9.981 9.278 1.00 97.12 81 ARG A CA 1
ATOM 646 C C . ARG A 1 81 ? 3.440 -9.360 10.630 1.00 97.12 81 ARG A C 1
ATOM 648 O O . ARG A 1 81 ? 3.669 -10.002 11.655 1.00 97.12 81 ARG A O 1
ATOM 655 N N . PHE A 1 82 ? 2.947 -8.122 10.635 1.00 97.19 82 PHE A N 1
ATOM 656 C CA . PHE A 1 82 ? 2.769 -7.317 11.849 1.00 97.19 82 PHE A CA 1
ATOM 657 C C . PHE A 1 82 ? 1.315 -6.939 12.151 1.00 97.19 82 PHE A C 1
ATOM 659 O O . PHE A 1 82 ? 1.063 -6.289 13.163 1.00 97.19 82 PHE A O 1
ATOM 666 N N . SER A 1 83 ? 0.363 -7.353 11.318 1.00 96.81 83 SER A N 1
ATOM 667 C CA . SER A 1 83 ? -1.066 -7.195 11.564 1.00 96.81 83 SER A CA 1
ATOM 668 C C . SER A 1 83 ? -1.827 -8.480 11.255 1.00 96.81 83 SER A C 1
ATOM 670 O O . SER A 1 83 ? -1.399 -9.302 10.448 1.00 96.81 83 SER A O 1
ATOM 672 N N . ARG A 1 84 ? -2.969 -8.640 11.927 1.00 96.19 84 ARG A N 1
ATOM 673 C CA . ARG A 1 84 ? -3.972 -9.678 11.646 1.00 96.19 84 ARG A CA 1
ATOM 674 C C . ARG A 1 84 ? -5.164 -9.137 10.853 1.00 96.19 84 ARG A C 1
ATOM 676 O O . ARG A 1 84 ? -6.032 -9.920 10.483 1.00 96.19 84 ARG A O 1
ATOM 683 N N . ALA A 1 85 ? -5.222 -7.824 10.625 1.00 97.12 85 ALA A N 1
ATOM 684 C CA . ALA A 1 85 ? -6.276 -7.214 9.831 1.00 97.12 85 ALA A CA 1
ATOM 685 C C . ALA A 1 85 ? -6.187 -7.685 8.367 1.00 97.12 85 ALA A C 1
ATOM 687 O O . ALA A 1 85 ? -5.080 -7.941 7.874 1.00 97.12 85 ALA A O 1
ATOM 688 N N . PRO A 1 86 ? -7.322 -7.783 7.655 1.00 97.81 86 PRO A N 1
ATOM 689 C CA . PRO A 1 86 ? -7.317 -8.019 6.219 1.00 97.81 86 PRO A CA 1
ATOM 690 C C . PRO A 1 86 ? -6.493 -6.953 5.485 1.00 97.81 86 PRO A C 1
ATOM 692 O O . PRO A 1 86 ? -6.390 -5.799 5.915 1.00 97.81 86 PRO A O 1
ATOM 695 N N . ILE A 1 87 ? -5.909 -7.355 4.356 1.00 98.31 87 ILE A N 1
ATOM 696 C CA . ILE A 1 87 ? -5.107 -6.487 3.493 1.00 98.31 87 ILE A CA 1
ATOM 697 C C . ILE A 1 87 ? -5.769 -6.436 2.120 1.00 98.31 87 ILE A C 1
ATOM 699 O O . ILE A 1 87 ? -5.873 -7.459 1.446 1.00 98.31 87 ILE A O 1
ATOM 703 N N . LEU A 1 88 ? -6.178 -5.243 1.697 1.00 97.56 88 LEU A N 1
ATOM 704 C CA . LEU A 1 88 ? -6.595 -4.958 0.329 1.00 97.56 88 LEU A CA 1
ATOM 705 C C 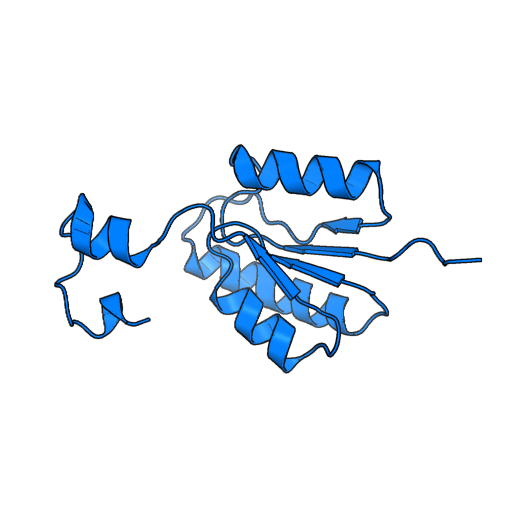. LEU A 1 88 ? -5.395 -4.395 -0.434 1.00 97.56 88 LEU A C 1
ATOM 707 O O . LEU A 1 88 ? -4.935 -3.295 -0.134 1.00 97.56 88 LEU A O 1
ATOM 711 N N . PHE A 1 89 ? -4.881 -5.139 -1.409 1.00 96.06 89 PHE A N 1
ATOM 712 C CA . PHE A 1 89 ? -3.750 -4.707 -2.227 1.00 96.06 89 PHE A CA 1
ATOM 713 C C . PHE A 1 89 ? -4.205 -4.31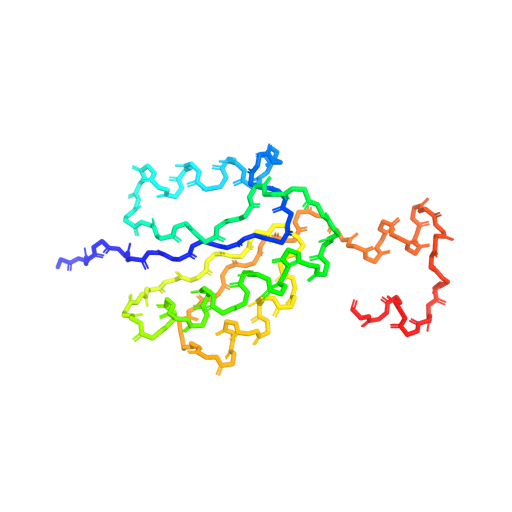6 -3.637 1.00 96.06 89 PHE A C 1
ATOM 715 O O . PHE A 1 89 ? -4.816 -5.122 -4.332 1.00 96.06 89 PHE A O 1
ATOM 722 N N . ASP A 1 90 ? -3.880 -3.091 -4.055 1.00 93.62 90 ASP A N 1
ATOM 723 C CA . ASP A 1 90 ? -4.098 -2.573 -5.406 1.00 93.62 90 ASP A CA 1
ATOM 724 C C . ASP A 1 90 ? -2.751 -2.453 -6.143 1.00 93.62 90 ASP A C 1
ATOM 726 O O . ASP A 1 90 ? -2.052 -1.439 -6.013 1.00 93.62 90 ASP A O 1
ATOM 730 N N . PRO A 1 91 ? -2.347 -3.478 -6.915 1.00 85.69 91 PRO A N 1
ATOM 731 C CA . PRO A 1 91 ? -1.103 -3.440 -7.674 1.00 85.69 91 PRO A CA 1
ATOM 732 C C . PRO A 1 91 ? -1.161 -2.488 -8.872 1.00 85.69 91 PRO A C 1
ATOM 734 O O . PRO A 1 91 ? -0.105 -2.193 -9.419 1.00 85.69 91 PRO A O 1
ATOM 737 N N . PHE A 1 92 ? -2.344 -1.989 -9.262 1.00 87.31 92 PHE A N 1
ATOM 738 C CA . PHE A 1 92 ? -2.623 -1.168 -10.449 1.00 87.31 92 PHE A CA 1
ATOM 739 C C . PHE A 1 92 ? -2.272 -1.829 -11.794 1.00 87.31 92 PHE A C 1
ATOM 741 O O . PHE A 1 92 ? -3.163 -2.054 -12.606 1.00 87.31 92 PHE A O 1
ATOM 748 N N . VAL A 1 93 ? -1.002 -2.167 -12.019 1.00 82.06 93 VAL A N 1
ATOM 749 C CA . VAL A 1 93 ? -0.504 -2.910 -13.183 1.00 82.06 93 VAL A CA 1
ATOM 750 C C . VAL A 1 93 ? 0.490 -3.979 -12.735 1.00 82.06 93 VAL A C 1
ATOM 752 O O . VAL A 1 93 ? 1.225 -3.803 -11.758 1.00 82.06 93 VAL A O 1
ATOM 755 N N . SER A 1 94 ? 0.536 -5.090 -13.466 1.00 78.00 94 SER A N 1
ATOM 756 C CA . SER A 1 94 ? 1.522 -6.145 -13.238 1.00 78.00 94 SER A CA 1
ATOM 757 C C . SER A 1 94 ? 2.933 -5.623 -13.511 1.00 78.00 94 SER A C 1
ATOM 759 O O . SER A 1 94 ? 3.283 -5.258 -14.631 1.00 78.00 94 SER A O 1
ATOM 761 N N . THR A 1 95 ? 3.765 -5.570 -12.467 1.00 78.00 95 THR A N 1
ATOM 762 C CA . THR A 1 95 ? 5.164 -5.139 -12.614 1.00 78.00 95 THR A CA 1
ATOM 763 C C . THR A 1 95 ? 5.971 -6.139 -13.443 1.00 78.00 95 THR A C 1
ATOM 765 O O . THR A 1 95 ? 6.856 -5.715 -14.182 1.00 78.00 95 THR A O 1
ATOM 768 N N . TYR A 1 96 ? 5.640 -7.433 -13.365 1.00 78.50 96 TYR A N 1
ATOM 769 C CA . TYR A 1 96 ? 6.249 -8.467 -14.198 1.00 78.50 96 TYR A CA 1
ATOM 770 C C . TYR A 1 96 ? 5.935 -8.238 -15.674 1.00 78.50 96 TYR A C 1
ATOM 772 O O . TYR A 1 96 ? 6.864 -8.049 -16.455 1.00 78.50 96 TYR A O 1
ATOM 780 N N . ASP A 1 97 ? 4.652 -8.146 -16.033 1.00 75.44 97 ASP A N 1
ATOM 781 C CA . ASP A 1 97 ? 4.25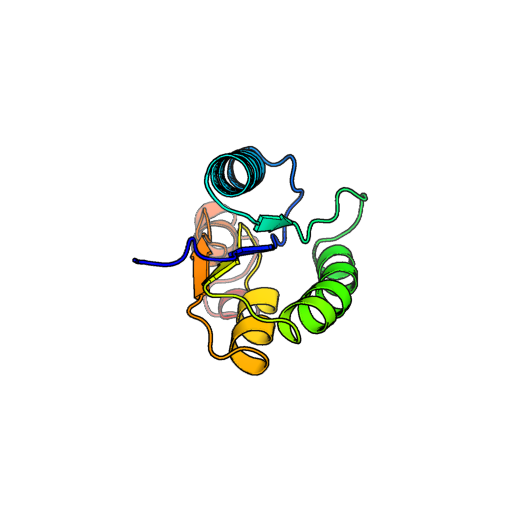4 -7.993 -17.438 1.00 75.44 97 ASP A CA 1
ATOM 782 C C . ASP A 1 97 ? 4.833 -6.703 -18.026 1.00 75.44 97 ASP A C 1
ATOM 784 O O . ASP A 1 97 ? 5.365 -6.709 -19.129 1.00 75.44 97 ASP A O 1
ATOM 788 N N . THR A 1 98 ? 4.866 -5.610 -17.254 1.00 77.12 98 THR A N 1
ATOM 789 C CA . THR A 1 98 ? 5.458 -4.351 -17.726 1.00 77.12 98 THR A CA 1
ATOM 790 C C . THR A 1 98 ? 6.983 -4.403 -17.868 1.00 77.12 98 THR A C 1
ATOM 792 O O . THR A 1 98 ? 7.531 -3.791 -18.785 1.00 77.12 98 THR A O 1
ATOM 795 N N . LEU A 1 99 ? 7.716 -5.021 -16.934 1.00 78.94 99 LEU A N 1
ATOM 796 C CA . LEU A 1 99 ? 9.186 -4.981 -16.951 1.00 78.94 99 LEU A CA 1
ATOM 797 C C . LEU A 1 99 ? 9.809 -6.102 -17.779 1.00 78.94 99 LEU A C 1
ATOM 799 O O . LEU A 1 99 ? 10.803 -5.836 -18.455 1.00 78.94 99 LEU A O 1
ATOM 803 N N . ALA A 1 100 ? 9.257 -7.310 -17.705 1.00 75.94 100 ALA A N 1
ATOM 804 C CA . ALA A 1 100 ? 9.739 -8.471 -18.438 1.00 75.94 100 ALA A CA 1
ATOM 805 C C . ALA A 1 100 ? 9.104 -8.561 -19.828 1.00 75.94 100 ALA A C 1
ATOM 807 O O . ALA A 1 100 ? 9.839 -8.658 -20.804 1.00 75.94 100 ALA A O 1
ATOM 808 N N . GLY A 1 101 ? 7.778 -8.426 -19.914 1.00 79.12 101 GLY A N 1
ATOM 809 C CA . GLY A 1 101 ? 7.044 -8.466 -21.180 1.00 79.12 101 GLY A CA 1
ATOM 810 C C . GLY A 1 101 ? 7.214 -7.181 -21.993 1.00 79.12 101 GLY A C 1
ATOM 811 O O . GLY A 1 101 ? 8.031 -7.115 -22.906 1.00 79.12 101 GLY A O 1
ATOM 812 N N . ASP A 1 102 ? 6.474 -6.126 -21.641 1.00 76.62 102 ASP A N 1
ATOM 813 C CA . ASP A 1 102 ? 6.308 -4.933 -22.487 1.00 76.62 102 ASP A CA 1
ATOM 814 C C . ASP A 1 102 ? 7.622 -4.195 -22.763 1.00 76.62 102 ASP A C 1
ATOM 816 O O . ASP A 1 102 ? 7.858 -3.685 -23.858 1.00 76.62 102 ASP A O 1
ATOM 820 N N . ARG A 1 103 ? 8.467 -4.056 -21.734 1.00 79.19 103 ARG A N 1
ATOM 821 C CA . ARG A 1 103 ? 9.683 -3.234 -21.811 1.00 79.19 103 ARG A CA 1
ATOM 822 C C . ARG A 1 103 ? 10.959 -4.035 -22.030 1.00 79.19 103 ARG A C 1
ATOM 824 O O . ARG A 1 103 ? 11.989 -3.397 -22.246 1.00 79.19 103 ARG A O 1
ATOM 831 N N . GLY A 1 104 ? 10.930 -5.364 -21.888 1.00 78.06 104 GLY A N 1
ATOM 832 C CA . GLY A 1 104 ? 12.115 -6.226 -21.989 1.00 78.06 104 GLY A CA 1
ATOM 833 C C . GLY A 1 104 ? 13.294 -5.798 -21.101 1.00 78.06 104 GLY A C 1
ATOM 834 O O . GLY A 1 104 ? 14.450 -6.062 -21.420 1.00 78.06 104 GLY A O 1
ATOM 835 N N . ARG A 1 105 ? 13.036 -5.071 -20.005 1.00 78.19 105 ARG A N 1
ATOM 836 C CA . ARG A 1 105 ? 14.079 -4.526 -19.113 1.00 78.19 105 ARG A CA 1
ATOM 837 C C . ARG A 1 105 ? 14.635 -5.571 -18.157 1.00 78.19 105 ARG A C 1
ATOM 839 O O . ARG A 1 105 ? 15.683 -5.350 -17.556 1.00 78.19 105 ARG A O 1
ATOM 846 N N . VAL A 1 106 ? 13.910 -6.667 -17.980 1.00 79.00 106 VAL A N 1
ATOM 847 C CA . VAL A 1 106 ? 14.288 -7.802 -17.149 1.00 79.00 106 VAL A CA 1
ATOM 848 C C . VAL A 1 106 ? 14.047 -9.060 -17.973 1.00 79.00 106 VAL A C 1
ATOM 850 O O . VAL A 1 106 ? 12.984 -9.204 -18.561 1.00 79.00 106 VAL A O 1
ATOM 853 N N . ALA A 1 107 ? 15.020 -9.969 -18.025 1.00 79.62 107 ALA A N 1
ATOM 854 C CA . ALA A 1 107 ? 14.849 -11.217 -18.761 1.00 79.62 107 ALA A CA 1
ATOM 855 C C . ALA A 1 107 ? 13.750 -12.081 -18.123 1.00 79.62 107 ALA A C 1
ATOM 857 O O . ALA A 1 107 ? 13.734 -12.273 -16.896 1.00 79.62 107 ALA A O 1
ATOM 858 N N . GLU A 1 108 ? 12.867 -12.627 -18.957 1.00 75.81 108 GLU A N 1
ATOM 859 C CA . GLU A 1 108 ? 11.882 -13.624 -18.547 1.00 75.81 108 GLU A CA 1
ATOM 860 C C . GLU A 1 108 ? 12.589 -14.814 -17.871 1.00 75.81 108 GLU A C 1
ATOM 862 O O . GLU A 1 108 ? 13.629 -15.289 -18.324 1.00 75.81 108 GLU A O 1
ATOM 867 N N . GLY A 1 109 ? 12.080 -15.249 -16.715 1.00 76.38 109 GLY A N 1
ATOM 868 C CA . GLY A 1 109 ? 12.670 -16.338 -15.923 1.00 76.38 109 GLY A CA 1
ATOM 869 C C . GLY A 1 109 ? 13.809 -15.938 -14.973 1.00 76.38 109 GLY A C 1
ATOM 870 O O . GLY A 1 109 ? 14.201 -16.744 -14.127 1.00 76.38 109 GLY A O 1
ATOM 871 N N . SER A 1 110 ? 14.312 -14.699 -15.032 1.00 77.88 110 SER A N 1
ATOM 872 C CA . SER A 1 110 ? 15.328 -14.221 -14.083 1.00 77.88 110 SER A CA 1
ATOM 873 C C . SER A 1 110 ? 14.776 -14.056 -12.658 1.00 77.88 110 SER A C 1
ATOM 875 O O . SER A 1 110 ? 13.579 -13.851 -12.448 1.00 77.88 110 SER A O 1
ATOM 877 N N . LEU A 1 111 ? 15.661 -14.093 -11.651 1.00 73.81 111 LEU A N 1
ATOM 878 C CA . LEU A 1 111 ? 15.291 -13.857 -10.245 1.00 73.81 111 LEU A CA 1
ATOM 879 C C . LEU A 1 111 ? 14.594 -12.504 -10.044 1.00 73.81 111 LEU A C 1
ATOM 881 O O . LEU A 1 111 ? 13.646 -12.421 -9.273 1.00 73.81 111 LEU A O 1
ATOM 885 N N . ALA A 1 112 ? 15.023 -11.470 -10.772 1.00 72.50 112 ALA A N 1
ATOM 886 C CA . ALA A 1 112 ? 14.411 -10.143 -10.728 1.00 72.50 112 ALA A CA 1
ATOM 887 C C . ALA A 1 112 ? 12.985 -10.116 -11.305 1.00 72.50 112 ALA A C 1
ATOM 889 O O . ALA A 1 112 ? 12.197 -9.262 -10.918 1.00 72.50 112 ALA A O 1
ATOM 890 N N . ALA A 1 113 ? 12.643 -11.045 -12.201 1.00 71.38 113 ALA A N 1
ATOM 891 C CA . ALA A 1 113 ? 11.295 -11.176 -12.747 1.00 71.38 113 ALA A CA 1
ATOM 892 C C . ALA A 1 113 ? 10.357 -11.951 -11.799 1.00 71.38 113 ALA A C 1
ATOM 894 O O . ALA A 1 113 ? 9.142 -11.849 -11.892 1.00 71.38 113 ALA A O 1
ATOM 895 N N . ARG A 1 114 ? 10.906 -12.734 -10.867 1.00 68.50 114 ARG A N 1
ATOM 896 C CA . ARG A 1 114 ? 10.133 -13.562 -9.925 1.00 68.50 114 ARG A CA 1
ATOM 897 C C . ARG A 1 114 ? 9.919 -12.899 -8.558 1.00 68.50 114 ARG A C 1
ATOM 899 O O . ARG A 1 114 ? 9.328 -13.534 -7.684 1.00 68.50 114 ARG A O 1
ATOM 906 N N . ALA A 1 115 ? 10.458 -11.695 -8.365 1.00 59.50 115 ALA A N 1
ATOM 907 C CA . ALA A 1 115 ? 10.534 -10.978 -7.092 1.00 59.50 115 ALA A CA 1
ATOM 908 C C . ALA A 1 115 ? 9.447 -9.906 -6.932 1.00 59.50 115 ALA A C 1
ATOM 910 O O . ALA A 1 115 ? 9.054 -9.293 -7.949 1.00 59.50 115 ALA A O 1
#

Sequence (115 aa):
MNAVPQLVFVCGREPDYVRNAMIARTLAQHYPTDLIVDSRRGSLSLRLARLAPRLLRRLRRAHDLIVVGFYGHPLVLLARRFSRAPILFDPFVSTYDTLAGDRGRVAEGSLAARA

Secondary structure (DSSP, 8-state):
-PPPPPEEEE-SS-TTSHHHHHHHHHHHHHS-EEEE---S-S-HHHHHHHHHHHHHHHHTS--SEEEE-TT-HHHHHHHHHH--S-EEE---S-HHIIIIIIS--S-TTSGGG--

Radius of gyration: 15.09 Å; chains: 1; bounding box: 40×30×40 Å